Protein AF-A0A920UVL5-F1 (afdb_monomer_lite)

Structure (mmCIF, N/CA/C/O backbone):
data_AF-A0A920UVL5-F1
#
_entry.id   AF-A0A920UVL5-F1
#
loop_
_atom_site.group_PDB
_atom_site.id
_atom_site.type_symbol
_atom_site.label_atom_id
_atom_site.label_alt_id
_atom_site.label_comp_id
_atom_site.label_asym_id
_atom_site.label_entity_id
_atom_site.label_seq_id
_atom_site.pdbx_PDB_ins_code
_atom_site.Cartn_x
_atom_site.Cartn_y
_atom_site.Cartn_z
_atom_site.occupancy
_atom_site.B_iso_or_equiv
_atom_site.auth_seq_id
_atom_site.auth_comp_id
_atom_site.auth_asym_id
_atom_site.auth_atom_id
_atom_site.pdbx_PDB_model_num
ATOM 1 N N . MET A 1 1 ? 69.314 -24.714 -17.765 1.00 47.78 1 MET A N 1
ATOM 2 C CA . MET A 1 1 ? 69.121 -23.518 -16.924 1.00 47.78 1 MET A CA 1
ATOM 3 C C . MET A 1 1 ? 68.668 -22.446 -17.889 1.00 47.78 1 MET A C 1
ATOM 5 O O . MET A 1 1 ? 69.471 -22.066 -18.722 1.00 47.78 1 MET A O 1
ATOM 9 N N . ILE A 1 2 ? 67.368 -22.147 -17.929 1.00 48.81 2 ILE A N 1
ATOM 10 C CA . ILE A 1 2 ? 66.840 -21.135 -18.857 1.00 48.81 2 ILE A CA 1
ATOM 11 C C . ILE A 1 2 ? 67.363 -19.797 -18.348 1.00 48.81 2 ILE A C 1
ATOM 13 O O . ILE A 1 2 ? 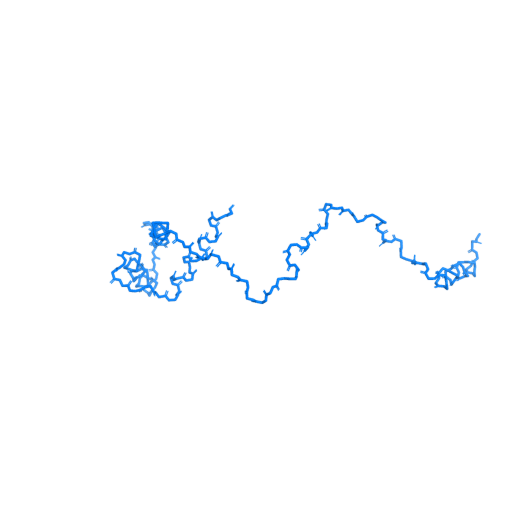67.135 -19.463 -17.184 1.00 48.81 2 ILE A O 1
ATOM 17 N N . ASP A 1 3 ? 68.156 -19.128 -19.177 1.00 58.22 3 ASP A N 1
ATOM 18 C CA . ASP A 1 3 ? 68.912 -17.946 -18.789 1.00 58.22 3 ASP A CA 1
ATOM 19 C C . ASP A 1 3 ? 67.951 -16.791 -18.493 1.00 58.22 3 ASP A C 1
ATOM 21 O O . ASP A 1 3 ? 66.988 -16.552 -19.229 1.00 58.22 3 ASP A O 1
ATOM 25 N N . SER A 1 4 ? 68.186 -16.076 -17.392 1.00 62.25 4 SER A N 1
ATOM 26 C CA . SER A 1 4 ? 67.292 -15.008 -16.914 1.00 62.25 4 SER A CA 1
ATOM 27 C C . SER A 1 4 ? 67.079 -13.905 -17.960 1.00 62.25 4 SER A C 1
ATOM 29 O O . SER A 1 4 ? 66.051 -13.221 -17.951 1.00 62.25 4 SER A O 1
ATOM 31 N N . ASP A 1 5 ? 68.038 -13.737 -18.865 1.00 65.38 5 ASP A N 1
ATOM 32 C CA . ASP A 1 5 ? 67.981 -12.762 -19.948 1.00 65.38 5 ASP A CA 1
ATOM 33 C C . ASP A 1 5 ? 67.011 -13.173 -21.060 1.00 65.38 5 ASP A C 1
ATOM 35 O O . ASP A 1 5 ? 66.344 -12.323 -21.652 1.00 65.38 5 ASP A O 1
ATOM 39 N N . GLU A 1 6 ? 66.843 -14.474 -21.287 1.00 69.19 6 GLU A N 1
ATOM 40 C CA . GLU A 1 6 ? 65.942 -15.013 -22.305 1.00 69.19 6 GLU A CA 1
ATOM 41 C C . GLU A 1 6 ? 64.473 -14.842 -21.882 1.00 69.19 6 GLU A C 1
ATOM 43 O O . GLU A 1 6 ? 63.632 -14.408 -22.673 1.00 69.19 6 GLU A O 1
ATOM 48 N N . MET A 1 7 ? 64.179 -15.050 -20.592 1.00 64.75 7 MET A N 1
ATOM 49 C CA . MET A 1 7 ? 62.864 -14.742 -20.016 1.00 64.75 7 MET A CA 1
ATOM 50 C C . MET A 1 7 ? 62.540 -13.244 -20.056 1.00 64.75 7 MET A C 1
ATOM 52 O O . MET A 1 7 ? 61.413 -12.873 -20.387 1.00 64.75 7 MET A O 1
ATOM 56 N N . ASN A 1 8 ? 63.510 -12.375 -19.758 1.00 67.38 8 ASN A N 1
ATOM 57 C CA . ASN A 1 8 ? 63.307 -10.925 -19.809 1.00 67.38 8 ASN A CA 1
ATOM 58 C C . ASN A 1 8 ? 63.102 -10.414 -21.241 1.00 67.38 8 ASN A C 1
ATOM 60 O O . ASN A 1 8 ? 62.282 -9.520 -21.461 1.00 67.38 8 ASN A O 1
ATOM 64 N N . SER A 1 9 ? 63.824 -10.977 -22.211 1.00 69.94 9 SER A N 1
ATOM 65 C CA . SER A 1 9 ? 63.677 -10.641 -23.629 1.00 69.94 9 SER A CA 1
ATOM 66 C C . SER A 1 9 ? 62.298 -11.042 -24.158 1.00 69.94 9 SER A C 1
ATOM 68 O O . SER A 1 9 ? 61.584 -10.213 -24.727 1.00 69.94 9 SER A O 1
ATOM 70 N N . ALA A 1 10 ? 61.859 -12.271 -23.870 1.00 68.50 10 ALA A N 1
ATOM 71 C CA . ALA A 1 10 ? 60.532 -12.750 -24.249 1.00 68.50 10 ALA A CA 1
ATOM 72 C C . ALA A 1 10 ? 59.406 -11.914 -23.611 1.00 68.50 10 ALA A C 1
ATOM 74 O O . ALA A 1 10 ? 58.419 -11.590 -24.271 1.00 68.50 10 ALA A O 1
ATOM 75 N N . TYR A 1 11 ? 59.572 -11.508 -22.348 1.00 62.16 11 TYR A N 1
ATOM 76 C CA . TYR A 1 11 ? 58.595 -10.682 -21.637 1.00 62.16 11 TYR A CA 1
ATOM 77 C C . TYR A 1 11 ? 58.500 -9.255 -22.201 1.00 62.16 11 TYR A C 1
ATOM 79 O O . TYR A 1 11 ? 57.404 -8.719 -22.355 1.00 62.16 11 TYR A O 1
ATOM 87 N N . ARG A 1 12 ? 59.636 -8.644 -22.567 1.00 67.69 12 ARG A N 1
ATOM 88 C CA . ARG A 1 12 ? 59.666 -7.316 -23.206 1.00 67.69 12 ARG A CA 1
ATOM 89 C C . ARG A 1 12 ? 59.095 -7.342 -24.621 1.00 67.69 12 ARG A C 1
ATOM 91 O O . ARG A 1 12 ? 58.321 -6.461 -24.972 1.00 67.69 12 ARG A O 1
ATOM 98 N N . SER A 1 13 ? 59.396 -8.385 -25.392 1.00 67.44 13 SER A N 1
ATOM 99 C CA . SER A 1 13 ? 58.864 -8.543 -26.748 1.00 67.44 13 SER A CA 1
ATOM 100 C C . SER A 1 13 ? 57.338 -8.731 -26.760 1.00 67.44 13 SER A C 1
ATOM 102 O O . SER A 1 13 ? 56.662 -8.188 -27.634 1.00 67.44 13 SER A O 1
ATOM 104 N N . ALA A 1 14 ? 56.775 -9.410 -25.750 1.00 61.06 14 ALA A N 1
ATOM 105 C CA . ALA A 1 14 ? 55.325 -9.550 -25.567 1.00 61.06 14 ALA A CA 1
ATOM 106 C C . ALA A 1 14 ? 54.622 -8.222 -25.215 1.00 61.06 14 ALA A C 1
ATOM 108 O O . ALA A 1 14 ? 53.494 -7.986 -25.650 1.00 61.06 14 ALA A O 1
ATOM 109 N N . LEU A 1 15 ? 55.292 -7.336 -24.468 1.00 60.41 15 LEU A N 1
ATOM 110 C CA . LEU A 1 15 ? 54.781 -5.998 -24.151 1.00 60.41 15 LEU A CA 1
ATOM 111 C C . LEU A 1 15 ? 54.825 -5.057 -25.368 1.00 60.41 15 LEU A C 1
ATOM 113 O O . LEU A 1 15 ? 53.846 -4.353 -25.611 1.00 60.41 15 LEU A O 1
ATOM 117 N N . ASP A 1 16 ? 55.899 -5.092 -26.166 1.00 57.28 16 ASP A N 1
ATOM 118 C CA . ASP A 1 16 ? 56.052 -4.254 -27.373 1.00 57.28 16 ASP A CA 1
ATOM 119 C C . ASP A 1 16 ? 55.095 -4.643 -28.512 1.00 57.28 16 ASP A C 1
ATOM 121 O O . ASP A 1 16 ? 54.682 -3.798 -29.302 1.00 57.28 16 ASP A O 1
ATOM 125 N N . THR A 1 17 ? 54.683 -5.912 -28.587 1.00 58.16 17 THR A N 1
ATOM 126 C CA . THR A 1 17 ? 53.670 -6.382 -29.553 1.00 58.16 17 THR A CA 1
ATOM 127 C C . THR A 1 17 ? 52.231 -6.138 -29.088 1.00 58.16 17 THR A C 1
ATOM 129 O O . THR A 1 17 ? 51.292 -6.594 -29.740 1.00 58.16 17 THR A O 1
ATOM 132 N N . GLY A 1 18 ? 52.025 -5.442 -27.961 1.00 53.22 18 GLY A N 1
ATOM 133 C CA . GLY A 1 18 ? 50.695 -5.147 -27.419 1.00 53.22 18 GLY A CA 1
ATOM 134 C C . GLY A 1 18 ? 49.888 -6.398 -27.060 1.00 53.22 18 GLY A C 1
ATOM 135 O O . GLY A 1 18 ? 48.663 -6.341 -26.953 1.00 53.22 18 GLY A O 1
ATOM 136 N N . THR A 1 19 ? 50.551 -7.547 -26.897 1.00 48.03 19 THR A N 1
ATOM 137 C CA . THR A 1 19 ? 49.874 -8.821 -26.671 1.00 48.03 19 THR A CA 1
ATOM 138 C C . THR A 1 19 ? 49.834 -9.102 -25.172 1.00 48.03 19 THR A C 1
ATOM 140 O O . THR A 1 19 ? 50.859 -9.253 -24.514 1.00 48.03 19 THR A O 1
ATOM 143 N N . HIS A 1 20 ? 48.617 -9.142 -24.628 1.00 48.81 20 HIS A N 1
ATOM 144 C CA . HIS A 1 20 ? 48.308 -9.322 -23.210 1.00 48.81 20 HIS A CA 1
ATOM 145 C C . HIS A 1 20 ? 49.161 -10.405 -22.520 1.00 48.81 20 HIS A C 1
ATOM 147 O O . HIS A 1 20 ? 48.967 -11.601 -22.729 1.00 48.81 20 HIS A O 1
ATOM 153 N N . VAL A 1 21 ? 50.027 -9.984 -21.594 1.00 48.88 21 VAL A N 1
ATOM 154 C CA . VAL A 1 21 ? 50.812 -10.853 -20.687 1.00 48.88 21 VAL A CA 1
ATOM 155 C C . VAL A 1 21 ? 50.003 -11.345 -19.477 1.00 48.88 21 VAL A C 1
ATOM 157 O O . VAL A 1 21 ? 50.555 -11.816 -18.486 1.00 48.88 21 VAL A O 1
ATOM 160 N N . VAL A 1 22 ? 48.672 -11.266 -19.544 1.00 43.78 22 VAL A N 1
ATOM 161 C CA . VAL A 1 22 ? 47.778 -11.817 -18.524 1.00 43.78 22 VAL A CA 1
ATOM 162 C C . VAL A 1 22 ? 47.136 -13.074 -19.093 1.00 43.78 22 VAL A C 1
ATOM 164 O O . VAL A 1 22 ? 46.277 -13.018 -19.969 1.00 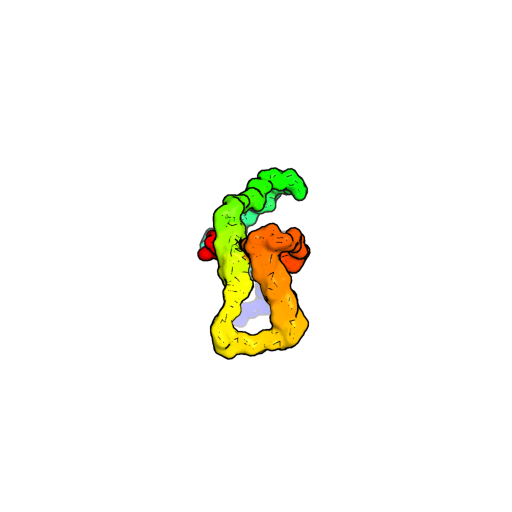43.78 22 VAL A O 1
ATOM 167 N N . LYS A 1 23 ? 47.538 -14.229 -18.561 1.00 49.09 23 LYS A N 1
ATOM 168 C CA . LYS A 1 23 ? 47.022 -15.569 -18.889 1.00 49.09 23 LYS A CA 1
ATOM 169 C C . LYS A 1 23 ? 45.610 -15.802 -18.313 1.00 49.09 23 LYS A C 1
ATOM 171 O O . LYS A 1 23 ? 45.326 -16.861 -17.768 1.00 49.09 23 LYS A O 1
ATOM 176 N N . SER A 1 24 ? 44.756 -14.781 -18.360 1.00 48.84 24 SER A N 1
ATOM 177 C CA . SER A 1 24 ? 43.427 -14.765 -17.747 1.00 48.84 24 SER A CA 1
ATOM 178 C C . SER A 1 24 ? 42.484 -13.834 -18.506 1.00 48.84 24 SER A C 1
ATOM 180 O O . SER A 1 24 ? 41.907 -12.908 -17.944 1.00 48.84 24 SER A O 1
ATOM 182 N N . LEU A 1 25 ? 42.319 -14.083 -19.800 1.00 47.25 25 LEU A N 1
ATOM 183 C CA . LEU A 1 25 ? 41.099 -13.699 -20.494 1.00 47.25 25 LEU A CA 1
ATOM 184 C C . LEU A 1 25 ? 40.567 -14.963 -21.147 1.00 47.25 25 LEU A C 1
ATOM 186 O O . LEU A 1 25 ? 41.143 -15.487 -22.101 1.00 47.25 25 LEU A O 1
ATOM 190 N N . VAL A 1 26 ? 39.497 -15.484 -20.552 1.00 45.88 26 VAL A N 1
ATOM 191 C CA . VAL A 1 26 ? 38.618 -16.450 -21.197 1.00 45.88 26 VAL A CA 1
ATOM 192 C C . VAL A 1 26 ? 38.264 -15.846 -22.558 1.00 45.88 26 VAL A C 1
ATOM 194 O O . VAL A 1 26 ? 37.720 -14.748 -22.632 1.00 45.88 26 VAL A O 1
ATOM 197 N N . LYS A 1 27 ? 38.700 -16.505 -23.634 1.00 51.91 27 LYS A N 1
ATOM 198 C CA . LYS A 1 27 ? 38.634 -15.981 -25.008 1.00 51.91 27 LYS A CA 1
ATOM 199 C C . LYS A 1 27 ? 37.208 -15.933 -25.560 1.00 51.91 27 LYS A C 1
ATOM 201 O O . LYS A 1 27 ? 36.964 -15.267 -26.558 1.00 51.91 27 LYS A O 1
ATOM 206 N N . GLU A 1 28 ? 36.288 -16.617 -24.898 1.00 52.12 28 GLU A N 1
ATOM 207 C CA . GLU A 1 28 ? 34.872 -16.638 -25.221 1.00 52.12 28 GLU A CA 1
ATOM 208 C C . G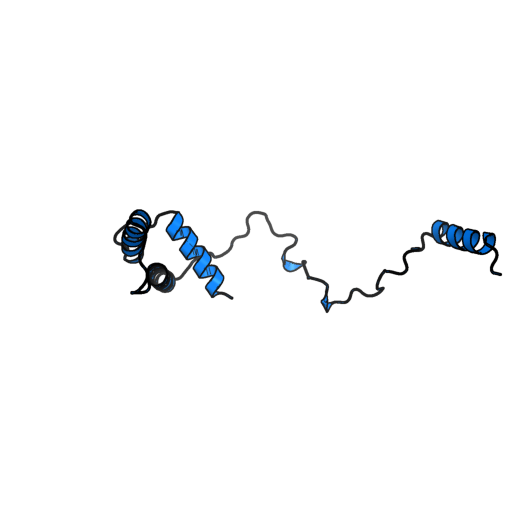LU A 1 28 ? 34.117 -16.253 -23.947 1.00 52.12 28 GLU A C 1
ATOM 210 O O . GLU A 1 28 ? 34.264 -16.943 -22.934 1.00 52.12 28 GLU A O 1
ATOM 215 N N . PRO A 1 29 ? 33.367 -15.139 -23.932 1.00 48.88 29 PRO A N 1
ATOM 216 C CA . PRO A 1 29 ? 32.545 -14.811 -22.783 1.00 48.88 29 PRO A CA 1
ATOM 217 C C . PRO A 1 29 ? 31.542 -15.950 -22.608 1.00 48.88 29 PRO A C 1
ATOM 219 O O . PRO A 1 29 ? 30.710 -16.201 -23.477 1.00 48.88 29 PRO A O 1
ATOM 222 N N . SER A 1 30 ? 31.658 -16.679 -21.501 1.00 49.69 30 SER A N 1
ATOM 223 C CA . SER A 1 30 ? 30.677 -17.679 -21.096 1.00 49.69 30 SER A CA 1
ATOM 224 C C . SER A 1 30 ? 29.321 -16.987 -20.990 1.00 49.69 30 SER A C 1
ATOM 226 O O . SER A 1 30 ? 29.085 -16.221 -20.052 1.00 49.69 30 SER A O 1
ATOM 228 N N . VAL A 1 31 ? 28.461 -17.222 -21.980 1.00 56.00 31 VAL A N 1
ATOM 229 C CA . VAL A 1 31 ? 27.162 -16.546 -22.151 1.00 56.00 31 VAL A CA 1
ATOM 230 C C . VAL A 1 31 ? 26.253 -16.750 -20.930 1.00 56.00 31 VAL A C 1
ATOM 232 O O . VAL A 1 31 ? 25.398 -15.924 -20.652 1.00 56.00 31 VAL A O 1
ATOM 235 N N . GLU A 1 32 ? 26.498 -17.803 -20.146 1.00 56.59 32 GLU A N 1
ATOM 236 C CA . GLU A 1 32 ? 25.791 -18.117 -18.897 1.00 56.59 32 GLU A CA 1
ATOM 237 C C . GLU A 1 32 ? 26.091 -17.153 -17.732 1.00 56.59 32 GLU A C 1
ATOM 239 O O . GLU A 1 32 ? 25.291 -17.047 -16.808 1.00 56.59 32 GLU A O 1
ATOM 244 N N . LEU A 1 33 ? 27.227 -16.446 -17.758 1.00 57.53 33 LEU A N 1
ATOM 245 C CA . LEU A 1 33 ? 27.641 -15.495 -16.710 1.00 57.53 33 LEU A CA 1
ATOM 246 C C . LEU A 1 33 ? 27.472 -14.030 -17.135 1.00 57.53 33 LEU A C 1
ATOM 248 O O . LEU A 1 33 ? 27.694 -13.125 -16.329 1.00 57.53 33 LEU A O 1
ATOM 252 N N . PHE A 1 34 ? 27.101 -13.783 -18.394 1.00 59.28 34 PHE A N 1
ATOM 253 C CA . PHE A 1 34 ? 26.865 -12.437 -18.896 1.00 59.28 34 PHE A CA 1
ATOM 254 C C . PHE A 1 34 ? 25.411 -12.040 -18.653 1.00 59.28 34 PHE A C 1
ATOM 256 O O . PHE A 1 34 ? 24.491 -12.531 -19.299 1.00 59.28 34 PHE A O 1
ATOM 263 N N . VAL A 1 35 ? 25.214 -11.122 -17.708 1.00 65.69 35 VAL A N 1
ATOM 264 C CA . VAL A 1 35 ? 23.933 -10.435 -17.532 1.00 65.69 35 VAL A CA 1
ATOM 265 C C . VAL A 1 35 ? 23.722 -9.536 -18.750 1.00 65.69 35 VAL A C 1
ATOM 267 O O . VAL A 1 35 ? 24.520 -8.628 -18.992 1.00 65.69 35 VAL A O 1
ATOM 270 N N . ASP A 1 36 ? 22.677 -9.804 -19.533 1.00 74.00 36 ASP A N 1
ATOM 271 C CA . ASP A 1 36 ? 22.305 -8.960 -20.666 1.00 74.00 36 ASP A CA 1
ATOM 272 C C . ASP A 1 36 ? 21.640 -7.669 -20.168 1.00 74.00 36 ASP A C 1
ATOM 274 O O . ASP A 1 36 ? 20.509 -7.672 -19.683 1.00 74.00 36 ASP A O 1
ATOM 278 N N . TRP A 1 37 ? 22.364 -6.553 -20.281 1.00 75.88 37 TRP A N 1
ATOM 279 C CA . TRP A 1 37 ? 21.870 -5.218 -19.929 1.00 75.88 37 TRP A CA 1
ATOM 280 C C . TRP A 1 37 ? 21.213 -4.492 -21.106 1.00 75.88 37 TRP A C 1
ATOM 282 O O . TRP A 1 37 ? 20.650 -3.416 -20.905 1.00 75.88 37 TRP A O 1
ATOM 292 N N . SER A 1 38 ? 21.240 -5.069 -22.316 1.00 79.50 38 SER A N 1
ATOM 293 C CA . SER A 1 38 ? 20.633 -4.490 -23.521 1.00 79.50 38 SER A CA 1
ATOM 294 C C . SER A 1 38 ? 19.192 -3.996 -23.327 1.00 79.50 38 SER A C 1
ATOM 296 O O . SER A 1 38 ? 18.901 -2.904 -23.814 1.00 79.50 38 SER A O 1
ATOM 298 N N . PRO A 1 39 ? 18.289 -4.694 -22.597 1.00 79.12 39 PRO A N 1
ATOM 299 C CA . PRO A 1 39 ? 16.921 -4.208 -22.419 1.00 79.12 39 PRO A CA 1
ATOM 300 C C . PRO A 1 39 ? 16.795 -2.970 -21.522 1.00 79.12 39 PRO A C 1
ATOM 302 O O . PRO A 1 39 ? 15.746 -2.344 -21.553 1.00 79.12 39 PRO A O 1
ATOM 305 N N . TYR A 1 40 ? 17.817 -2.603 -20.741 1.00 73.06 40 TYR A N 1
ATOM 306 C CA . TYR A 1 40 ? 17.768 -1.474 -19.798 1.00 73.06 40 TYR A CA 1
ATOM 307 C C . TYR A 1 40 ? 18.512 -0.224 -20.301 1.00 73.06 40 TYR A C 1
ATOM 309 O O . TYR A 1 40 ? 18.515 0.810 -19.632 1.00 73.06 40 TYR A O 1
ATOM 317 N N . ILE A 1 41 ? 19.170 -0.309 -21.462 1.00 80.12 41 ILE A N 1
ATOM 318 C CA . ILE A 1 41 ? 19.983 0.769 -22.037 1.00 80.12 41 ILE A CA 1
ATOM 319 C C . ILE A 1 41 ? 19.143 1.578 -23.035 1.00 80.12 41 ILE A C 1
ATOM 321 O O . ILE A 1 41 ? 18.421 1.024 -23.857 1.00 80.12 41 ILE A O 1
ATOM 325 N N . GLY A 1 42 ? 19.274 2.909 -22.999 1.00 78.75 42 GLY A N 1
ATOM 326 C CA . GLY A 1 42 ? 18.650 3.804 -23.983 1.00 78.75 42 GLY A CA 1
ATOM 327 C C . GLY A 1 42 ? 17.186 4.155 -23.707 1.00 78.75 42 GLY A C 1
ATOM 328 O O . GLY A 1 42 ? 16.497 4.624 -24.606 1.00 78.75 42 GLY A O 1
ATOM 329 N N . HIS A 1 43 ? 16.696 3.931 -22.486 1.00 76.69 43 HIS A N 1
ATOM 330 C CA . HIS A 1 43 ? 15.387 4.427 -22.070 1.00 76.69 43 HIS A CA 1
ATOM 331 C C . HIS A 1 43 ? 15.432 5.924 -21.759 1.00 76.69 43 HIS A C 1
ATOM 333 O O . HIS A 1 43 ? 16.376 6.416 -21.138 1.00 76.69 43 HIS A O 1
ATOM 339 N N . ASP A 1 44 ? 14.381 6.635 -22.164 1.00 76.31 44 ASP A N 1
ATOM 340 C CA . ASP A 1 44 ? 14.168 8.021 -21.764 1.00 76.31 44 ASP A CA 1
ATOM 341 C C . ASP A 1 44 ? 14.008 8.128 -20.243 1.00 76.31 44 ASP A C 1
ATOM 343 O O . ASP A 1 44 ? 13.529 7.212 -19.579 1.00 76.31 44 ASP A O 1
ATOM 347 N N . TRP A 1 45 ? 14.364 9.279 -19.673 1.00 76.56 45 TRP A N 1
ATOM 348 C CA . TRP A 1 45 ? 14.257 9.518 -18.227 1.00 76.56 45 TRP A CA 1
ATOM 349 C C . TRP A 1 45 ? 12.806 9.505 -17.705 1.00 76.56 45 TRP A C 1
ATOM 351 O O . TRP A 1 45 ? 12.589 9.337 -16.507 1.00 76.56 45 TRP A O 1
ATOM 361 N N . SER A 1 46 ? 11.820 9.673 -18.596 1.00 76.06 46 SER A N 1
ATOM 362 C CA . SER A 1 46 ? 10.385 9.645 -18.287 1.00 76.06 46 SER A CA 1
ATOM 363 C C . SER A 1 46 ? 9.645 8.619 -19.159 1.00 76.06 46 SER A C 1
ATOM 365 O O . SER A 1 46 ? 8.860 9.006 -20.033 1.00 76.06 46 SER A O 1
ATOM 367 N N . PRO A 1 47 ? 9.848 7.308 -18.949 1.00 78.12 47 PRO A N 1
ATOM 368 C CA . PRO A 1 47 ? 9.055 6.303 -19.634 1.00 78.12 47 PRO A CA 1
ATOM 369 C C . PRO A 1 47 ? 7.649 6.244 -19.026 1.00 78.12 47 PRO A C 1
ATOM 371 O O . PRO A 1 47 ? 7.465 6.330 -17.810 1.00 78.12 47 PRO A O 1
ATOM 374 N N . LEU A 1 48 ? 6.639 6.070 -19.875 1.00 78.94 48 LEU A N 1
ATOM 375 C CA . LEU A 1 48 ? 5.267 5.844 -19.430 1.00 78.94 48 LEU A CA 1
ATOM 376 C C . LEU A 1 48 ? 5.1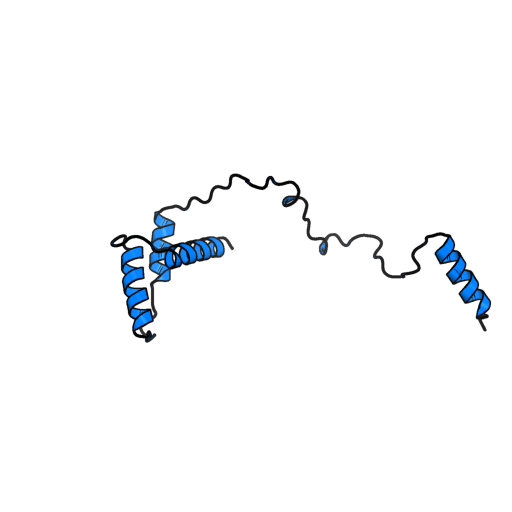01 4.373 -19.043 1.00 78.94 48 LEU A C 1
ATOM 378 O O . LEU A 1 48 ? 5.101 3.496 -19.904 1.00 78.94 48 LEU A O 1
ATOM 382 N N . PHE A 1 49 ? 4.912 4.110 -17.752 1.00 82.62 49 PHE A N 1
ATOM 383 C CA . PHE A 1 49 ? 4.575 2.783 -17.243 1.00 82.62 49 PHE A CA 1
ATOM 384 C C . PHE A 1 49 ? 3.186 2.789 -16.614 1.00 82.62 49 PHE A C 1
ATOM 386 O O . PHE A 1 49 ? 2.812 3.722 -15.904 1.00 82.62 49 PHE A O 1
ATOM 393 N N . ASN A 1 50 ? 2.417 1.727 -16.855 1.00 84.88 50 ASN A N 1
ATOM 394 C CA . ASN A 1 50 ? 1.128 1.551 -16.201 1.00 84.88 50 ASN A CA 1
ATOM 395 C C . ASN A 1 50 ? 1.337 1.034 -14.769 1.00 84.88 50 ASN A C 1
ATOM 397 O O . ASN A 1 50 ? 1.644 -0.139 -14.570 1.00 84.88 50 ASN A O 1
ATOM 401 N N . THR A 1 51 ? 1.145 1.908 -13.785 1.00 87.62 51 THR A N 1
ATOM 402 C CA . THR A 1 51 ? 1.224 1.597 -12.347 1.00 87.62 51 THR A CA 1
ATOM 403 C C . THR A 1 51 ? -0.150 1.348 -11.715 1.00 87.62 51 THR A C 1
ATOM 405 O O . THR A 1 51 ? -0.278 1.306 -10.493 1.00 87.62 51 THR A O 1
ATOM 408 N N . SER A 1 52 ? -1.197 1.202 -12.532 1.00 89.50 52 SER A N 1
ATOM 409 C CA . SER A 1 52 ? -2.564 1.012 -12.045 1.00 89.50 52 SER A CA 1
ATOM 410 C C . SER A 1 52 ? -2.737 -0.353 -11.385 1.00 89.50 52 SER A C 1
ATOM 412 O O . SER A 1 52 ? -2.257 -1.367 -11.889 1.00 89.50 52 SER A O 1
ATOM 414 N N . ILE A 1 53 ? -3.509 -0.385 -10.300 1.00 87.31 53 ILE A N 1
ATOM 415 C CA . ILE A 1 53 ? -3.845 -1.602 -9.556 1.00 87.31 53 ILE A CA 1
ATOM 416 C C . ILE A 1 53 ? -5.368 -1.746 -9.525 1.00 87.31 53 ILE A C 1
ATOM 418 O O . ILE A 1 53 ? -6.099 -0.770 -9.349 1.00 87.31 53 ILE A O 1
ATOM 422 N N . HIS A 1 54 ? -5.867 -2.975 -9.676 1.00 91.50 54 HIS A N 1
ATOM 423 C CA . HIS A 1 54 ? -7.291 -3.248 -9.497 1.00 91.50 54 HIS A CA 1
ATOM 424 C C . HIS A 1 54 ? -7.718 -2.980 -8.050 1.00 91.50 54 HIS A C 1
ATOM 426 O O . HIS A 1 54 ? -7.141 -3.534 -7.113 1.00 91.50 54 HIS A O 1
ATOM 432 N N . LEU A 1 55 ? -8.790 -2.203 -7.872 1.00 89.62 55 LEU A N 1
ATOM 433 C CA . LEU A 1 55 ? -9.295 -1.817 -6.551 1.00 89.62 55 LEU A CA 1
ATOM 434 C C . LEU A 1 55 ? -9.577 -3.030 -5.647 1.00 89.62 55 LEU A C 1
ATOM 436 O O . LEU A 1 55 ? -9.254 -3.011 -4.465 1.00 89.62 55 LEU A O 1
ATOM 440 N N . ASN A 1 56 ? -10.126 -4.114 -6.201 1.00 90.94 56 ASN A N 1
ATOM 441 C CA . ASN A 1 56 ? -10.398 -5.335 -5.436 1.00 90.94 56 ASN A CA 1
ATOM 442 C C . ASN A 1 56 ? -9.114 -5.976 -4.890 1.00 90.94 56 ASN A C 1
ATOM 444 O O . ASN A 1 56 ? -9.080 -6.389 -3.731 1.00 90.94 56 ASN A O 1
ATOM 448 N N . SER A 1 57 ? -8.050 -6.019 -5.698 1.00 90.50 57 SER A N 1
ATOM 449 C CA . SER A 1 57 ? -6.739 -6.521 -5.275 1.00 90.50 57 SER A CA 1
ATOM 450 C C . SER A 1 57 ? -6.125 -5.621 -4.208 1.00 90.50 57 SER A C 1
ATOM 452 O O . SER A 1 57 ? -5.608 -6.121 -3.212 1.00 90.50 57 SER A O 1
ATOM 454 N N . LEU A 1 58 ? -6.250 -4.301 -4.374 1.00 90.81 58 LEU A N 1
ATOM 455 C CA . LEU A 1 58 ? -5.794 -3.314 -3.398 1.00 90.81 58 LEU A CA 1
ATOM 456 C C . LEU A 1 58 ? -6.476 -3.516 -2.035 1.00 90.81 58 LEU A C 1
ATOM 458 O O . LEU A 1 58 ? -5.799 -3.603 -1.015 1.00 90.81 58 LEU A O 1
ATOM 462 N N . LYS A 1 59 ? -7.806 -3.677 -2.020 1.00 90.94 59 LYS A N 1
ATOM 463 C CA . LYS A 1 59 ? -8.586 -3.948 -0.799 1.00 90.94 59 LYS A CA 1
ATOM 464 C C . LYS A 1 59 ? -8.192 -5.267 -0.140 1.00 90.94 59 LYS A C 1
ATOM 466 O O . LYS A 1 59 ? -8.071 -5.332 1.081 1.00 90.94 59 LYS A O 1
ATOM 471 N N . ALA A 1 60 ? -7.990 -6.320 -0.931 1.00 92.06 60 ALA A N 1
ATOM 472 C CA . ALA A 1 60 ? -7.563 -7.617 -0.412 1.00 92.06 60 ALA A CA 1
ATOM 473 C C . ALA A 1 60 ? -6.172 -7.538 0.241 1.00 92.06 60 ALA A C 1
ATOM 475 O O . ALA A 1 60 ? -5.975 -8.068 1.334 1.00 92.06 60 ALA A O 1
ATOM 476 N N . LEU A 1 61 ? -5.233 -6.828 -0.393 1.00 92.69 61 LEU A N 1
ATOM 477 C CA . LEU A 1 61 ? -3.898 -6.573 0.151 1.00 92.69 61 LEU A CA 1
ATOM 478 C C . LEU A 1 61 ? -3.955 -5.746 1.437 1.00 92.69 61 LEU A C 1
ATOM 480 O O . LEU A 1 61 ? -3.339 -6.128 2.429 1.00 92.69 61 LEU A O 1
ATOM 484 N N . ALA A 1 62 ? -4.733 -4.662 1.443 1.00 92.69 62 ALA A N 1
ATOM 485 C CA . ALA A 1 62 ? -4.899 -3.798 2.606 1.00 92.69 62 ALA A CA 1
ATOM 486 C C . ALA A 1 62 ? -5.435 -4.572 3.821 1.00 92.69 62 ALA A C 1
ATOM 488 O O . ALA A 1 62 ? -4.891 -4.440 4.914 1.00 92.69 62 ALA A O 1
ATOM 489 N N . LYS A 1 63 ? -6.435 -5.444 3.625 1.00 92.38 63 LYS A N 1
ATOM 490 C CA . LYS A 1 63 ? -6.978 -6.306 4.690 1.00 92.38 63 LYS A CA 1
ATOM 491 C C . LYS A 1 63 ? -5.954 -7.303 5.223 1.00 92.38 63 LYS A C 1
ATOM 493 O O . LYS A 1 63 ? -5.831 -7.465 6.431 1.00 92.38 63 LYS A O 1
ATOM 498 N N . LYS A 1 64 ? -5.191 -7.937 4.331 1.00 92.06 64 LYS A N 1
ATOM 499 C CA . LYS A 1 64 ? -4.146 -8.894 4.716 1.00 92.06 64 LYS A CA 1
ATOM 500 C C . LYS A 1 64 ? -3.004 -8.223 5.490 1.00 92.06 64 LYS A C 1
ATOM 502 O O . LYS A 1 64 ? -2.423 -8.831 6.377 1.00 92.06 64 LYS A O 1
ATOM 507 N N . LEU A 1 65 ? -2.690 -6.968 5.168 1.00 91.62 65 LEU A N 1
ATOM 508 C CA . LEU A 1 65 ? -1.632 -6.189 5.818 1.00 91.62 65 LEU A CA 1
ATOM 509 C C . LEU A 1 65 ? -1.929 -5.823 7.273 1.00 91.62 65 LEU A C 1
ATOM 511 O O . LEU A 1 65 ? -1.004 -5.675 8.070 1.00 91.62 65 LEU A O 1
ATOM 515 N N . VAL A 1 66 ? -3.203 -5.634 7.606 1.00 92.56 66 VAL A N 1
ATOM 516 C CA . VAL A 1 66 ? -3.637 -5.229 8.950 1.00 92.56 66 VAL A CA 1
ATOM 517 C C . VAL A 1 66 ? -4.027 -6.412 9.834 1.00 92.56 66 VAL A C 1
ATOM 519 O O . VAL A 1 66 ? -4.361 -6.223 11.002 1.00 92.56 66 VAL A O 1
ATOM 522 N N . GLU A 1 67 ? -3.966 -7.633 9.303 1.00 91.19 67 GLU A N 1
ATOM 523 C CA . GLU A 1 67 ? -4.263 -8.853 10.043 1.00 91.19 67 GLU A CA 1
ATOM 524 C C . GLU A 1 67 ? -3.140 -9.156 11.049 1.00 91.19 67 GLU A C 1
ATOM 526 O O . GLU A 1 67 ? -1.987 -9.389 10.685 1.00 91.19 67 GLU A O 1
ATOM 531 N N . ILE A 1 68 ? -3.477 -9.143 12.341 1.00 88.88 68 ILE A N 1
ATOM 532 C CA . ILE A 1 68 ? -2.539 -9.425 13.433 1.00 88.88 68 ILE A CA 1
ATOM 533 C C . ILE A 1 68 ? -2.871 -10.805 14.019 1.00 88.88 68 ILE A C 1
ATOM 535 O O . ILE A 1 68 ? -4.031 -11.057 14.350 1.00 88.88 68 ILE A O 1
ATOM 539 N N . PRO A 1 69 ? -1.884 -11.696 14.227 1.00 90.44 69 PRO A N 1
ATOM 540 C CA . PRO A 1 69 ? -2.117 -12.978 14.885 1.00 90.44 69 PRO A CA 1
ATOM 541 C C . PRO A 1 69 ? -2.677 -12.810 16.306 1.00 90.44 69 PRO A C 1
ATOM 543 O O . PRO A 1 69 ? -2.154 -12.029 17.099 1.00 90.44 69 PRO A O 1
ATOM 546 N N . ASN A 1 70 ? -3.676 -13.620 16.675 1.00 82.06 70 ASN A N 1
ATOM 547 C CA . ASN A 1 70 ? -4.397 -13.528 17.961 1.00 82.06 70 ASN A CA 1
ATOM 548 C C . ASN A 1 70 ? -3.514 -13.599 19.226 1.00 82.06 70 ASN A C 1
ATOM 550 O O . ASN A 1 70 ? -3.940 -13.197 20.304 1.00 82.06 70 ASN A O 1
ATOM 554 N N . HIS A 1 71 ? -2.301 -14.138 19.118 1.00 87.69 71 HIS A N 1
ATOM 555 C CA . HIS A 1 71 ? -1.355 -14.323 20.223 1.00 87.69 71 HIS A CA 1
ATOM 556 C C . HIS A 1 71 ? -0.237 -13.264 20.247 1.00 87.69 71 HIS A C 1
ATOM 558 O O . HIS A 1 71 ? 0.706 -13.382 21.028 1.00 87.69 71 HIS A O 1
ATOM 564 N N . PHE A 1 72 ? -0.320 -12.227 19.408 1.00 89.56 72 PHE A N 1
ATOM 565 C CA . PHE A 1 72 ? 0.686 -11.173 19.329 1.00 89.56 72 PHE A CA 1
ATOM 566 C C . PHE A 1 72 ? 0.247 -9.920 20.093 1.00 89.56 72 PHE A C 1
ATOM 568 O O . PHE A 1 72 ? -0.773 -9.305 19.787 1.00 89.56 72 PHE A O 1
ATOM 575 N N . THR A 1 73 ? 1.030 -9.518 21.098 1.00 89.31 73 THR A N 1
ATOM 576 C CA . THR A 1 73 ? 0.738 -8.303 21.875 1.00 89.31 73 THR A CA 1
ATOM 577 C C . THR A 1 73 ? 1.470 -7.107 21.279 1.00 89.31 73 THR A C 1
ATOM 579 O O . THR A 1 73 ? 2.697 -7.049 21.303 1.00 89.31 73 THR A O 1
ATOM 582 N N . LEU A 1 74 ? 0.717 -6.122 20.790 1.00 91.56 74 LEU A N 1
ATOM 583 C CA . LEU A 1 74 ? 1.280 -4.878 20.270 1.00 91.56 74 LEU A CA 1
ATOM 584 C C . LEU A 1 74 ? 1.636 -3.879 21.376 1.00 91.56 74 LEU A C 1
ATOM 586 O O . LEU A 1 74 ? 0.936 -3.737 22.381 1.00 91.56 74 LEU A O 1
ATOM 590 N N . GLN A 1 75 ? 2.695 -3.106 21.134 1.00 94.25 75 GLN A N 1
ATOM 591 C CA . GLN A 1 75 ? 3.002 -1.906 21.911 1.00 94.25 75 GLN A CA 1
ATOM 592 C C . GLN A 1 75 ? 1.894 -0.8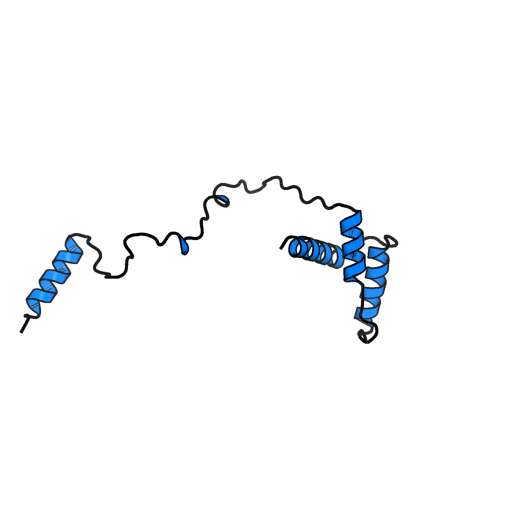52 21.704 1.00 94.25 75 GLN A C 1
ATOM 594 O O . GLN A 1 75 ? 1.301 -0.765 20.632 1.00 94.25 75 GLN A O 1
ATOM 599 N N . LYS A 1 76 ? 1.587 -0.047 22.733 1.00 92.81 76 LYS A N 1
ATOM 600 C CA . LYS A 1 76 ? 0.405 0.846 22.751 1.00 92.81 76 LYS A CA 1
ATOM 601 C C . LYS A 1 76 ? 0.298 1.805 21.553 1.00 92.81 76 LYS A C 1
ATOM 603 O O . LYS A 1 76 ? -0.798 2.000 21.039 1.00 92.81 76 LYS A O 1
ATOM 608 N N . GLN A 1 77 ? 1.401 2.416 21.126 1.00 93.69 77 GLN A N 1
ATOM 609 C CA . GLN A 1 77 ? 1.424 3.329 19.976 1.00 93.69 77 GLN A CA 1
ATOM 610 C C . GLN A 1 77 ? 1.265 2.564 18.660 1.00 93.69 77 GLN A C 1
ATOM 612 O O . GLN A 1 77 ? 0.521 3.004 17.790 1.00 93.69 77 GLN A O 1
ATOM 617 N N . VAL A 1 78 ? 1.895 1.391 18.544 1.00 92.56 78 VAL A N 1
ATOM 618 C CA . VAL A 1 78 ? 1.746 0.512 17.375 1.00 92.56 78 VAL A CA 1
ATOM 619 C C . VAL A 1 78 ? 0.310 0.010 17.254 1.00 92.56 78 VAL A C 1
ATOM 621 O O . VAL A 1 78 ? -0.231 -0.019 16.158 1.00 92.56 78 VAL A O 1
ATOM 624 N N . LYS A 1 79 ? -0.343 -0.315 18.373 1.00 92.56 79 LYS A N 1
ATOM 625 C CA . LYS A 1 79 ? -1.757 -0.695 18.376 1.00 92.56 79 LYS A CA 1
ATOM 626 C C . LYS A 1 79 ? -2.633 0.411 17.792 1.00 92.56 79 LYS A C 1
ATOM 628 O O . LYS A 1 79 ? -3.397 0.140 16.879 1.00 92.56 79 LYS A O 1
ATOM 633 N N . LYS A 1 80 ? -2.454 1.655 18.251 1.00 92.31 80 LYS A N 1
ATOM 634 C CA . LYS A 1 80 ? -3.188 2.805 17.708 1.00 92.31 80 LYS A CA 1
ATOM 635 C C . LYS A 1 80 ? -2.958 2.966 16.200 1.00 92.31 80 LYS A C 1
ATOM 637 O O . LYS A 1 80 ? -3.911 3.168 15.462 1.00 92.31 80 LYS A O 1
ATOM 642 N N . LEU A 1 81 ? -1.709 2.827 15.751 1.00 93.44 81 LEU A N 1
ATOM 643 C CA . LEU A 1 81 ? -1.371 2.869 14.327 1.00 93.44 81 LEU A CA 1
ATOM 644 C C . LEU A 1 81 ? -2.085 1.764 13.532 1.00 93.44 81 LEU A C 1
ATOM 646 O O . LEU A 1 81 ? -2.583 2.023 12.443 1.00 93.44 81 LEU A O 1
ATOM 650 N N . PHE A 1 82 ? -2.140 0.537 14.056 1.00 93.44 82 PHE A N 1
ATOM 651 C CA . PHE A 1 82 ? -2.857 -0.563 13.409 1.00 93.44 82 PHE A CA 1
ATOM 652 C C . PHE A 1 82 ? -4.369 -0.338 13.389 1.00 93.44 82 PHE A C 1
ATOM 654 O O . PHE A 1 82 ? -4.982 -0.575 12.355 1.00 93.44 82 PHE A O 1
ATOM 661 N N . ASP A 1 83 ? -4.951 0.174 14.474 1.00 93.00 83 ASP A N 1
ATOM 662 C CA . ASP A 1 83 ? -6.372 0.529 14.525 1.00 93.00 83 ASP A CA 1
ATOM 663 C C . ASP A 1 83 ? -6.716 1.571 13.439 1.00 93.00 83 ASP A C 1
ATOM 665 O O . ASP A 1 83 ? -7.729 1.443 12.754 1.00 93.00 83 ASP A O 1
ATOM 669 N N . ASP A 1 84 ? -5.851 2.569 13.225 1.00 94.25 84 ASP A N 1
ATOM 670 C CA . ASP A 1 84 ? -6.019 3.559 12.153 1.00 94.25 84 ASP A CA 1
ATOM 671 C C . ASP A 1 84 ? -5.846 2.923 10.757 1.00 94.25 84 ASP A C 1
ATOM 673 O O . ASP A 1 84 ? -6.631 3.195 9.850 1.00 94.25 84 ASP A O 1
ATOM 677 N N . ARG A 1 85 ? -4.887 2.005 10.575 1.00 94.44 85 ARG A N 1
ATOM 678 C CA . ARG A 1 85 ? -4.702 1.281 9.301 1.00 94.44 85 ARG A CA 1
ATOM 679 C C . ARG A 1 85 ? -5.869 0.360 8.954 1.00 94.44 85 ARG A C 1
ATOM 681 O O . ARG A 1 85 ? -6.187 0.219 7.777 1.00 94.44 85 ARG A O 1
ATOM 688 N N . ILE A 1 86 ? -6.521 -0.249 9.946 1.00 94.06 86 ILE A N 1
ATOM 689 C CA . ILE A 1 86 ? -7.740 -1.044 9.731 1.00 94.06 86 ILE A CA 1
ATOM 690 C C . ILE A 1 86 ? -8.830 -0.153 9.129 1.00 94.06 86 ILE A C 1
ATOM 692 O O . ILE A 1 86 ? -9.393 -0.493 8.092 1.00 94.06 86 ILE A O 1
ATOM 696 N N . LYS A 1 87 ? -9.035 1.042 9.692 1.00 94.81 87 LYS A N 1
ATOM 697 C CA . LYS A 1 87 ? -9.989 2.027 9.159 1.00 94.81 87 LYS A CA 1
ATOM 698 C C . LYS A 1 87 ? -9.627 2.502 7.752 1.00 94.81 87 LYS A C 1
ATOM 700 O O . LYS A 1 87 ? -10.514 2.699 6.927 1.00 94.81 87 LYS A O 1
ATOM 705 N N . MET A 1 88 ? -8.334 2.657 7.447 1.00 94.31 88 MET A N 1
ATOM 706 C CA . MET A 1 88 ? -7.874 2.955 6.081 1.00 94.31 88 MET A CA 1
ATOM 707 C C . MET A 1 88 ? -8.201 1.812 5.113 1.00 9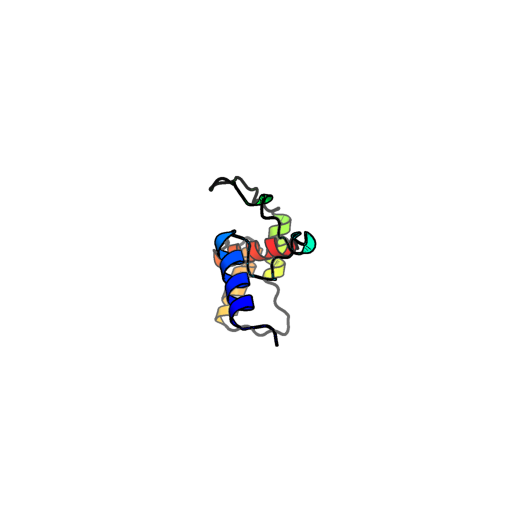4.31 88 MET A C 1
ATOM 709 O O . MET A 1 88 ? -8.648 2.060 3.996 1.00 94.31 88 MET A O 1
ATOM 713 N N . ALA A 1 89 ? -8.001 0.558 5.530 1.00 92.62 89 ALA A N 1
ATOM 714 C CA . ALA A 1 89 ? -8.313 -0.623 4.723 1.00 92.62 89 ALA A CA 1
ATOM 715 C C . ALA A 1 89 ? -9.824 -0.795 4.468 1.00 92.62 89 ALA A C 1
ATOM 717 O O . ALA A 1 89 ? -10.218 -1.393 3.464 1.00 92.62 89 ALA A O 1
ATOM 718 N N . GLU A 1 90 ? -10.658 -0.266 5.364 1.00 92.44 90 GLU A N 1
ATOM 719 C CA . GLU A 1 90 ? -12.122 -0.237 5.264 1.00 92.44 90 GLU A CA 1
ATOM 720 C C . GLU A 1 90 ? -12.668 1.020 4.568 1.00 92.44 90 GLU A C 1
ATOM 722 O O . GLU A 1 90 ? -13.877 1.143 4.402 1.00 92.44 90 GLU A O 1
ATOM 727 N N . GLU A 1 91 ? -11.790 1.915 4.097 1.00 89.94 91 GLU A N 1
ATOM 728 C CA . GLU A 1 91 ? -12.135 3.190 3.447 1.00 89.94 91 GLU A CA 1
ATOM 729 C C . GLU A 1 91 ? -12.872 4.188 4.361 1.00 89.94 91 GLU A C 1
ATOM 731 O O . GLU A 1 91 ? -13.447 5.163 3.878 1.00 89.94 91 GLU A O 1
ATOM 736 N N . GLU A 1 92 ? -12.835 3.994 5.684 1.00 92.38 92 GLU A N 1
ATOM 737 C CA . GLU A 1 92 ? -13.436 4.929 6.643 1.00 92.38 92 GLU A CA 1
ATOM 738 C C . GLU A 1 92 ? -12.634 6.230 6.755 1.00 92.38 92 GLU A C 1
ATOM 740 O O . GLU A 1 92 ? -13.197 7.304 6.975 1.00 92.38 92 GLU A O 1
ATOM 745 N N . ILE A 1 93 ? -11.308 6.132 6.615 1.00 94.62 93 ILE A N 1
ATOM 746 C CA . ILE A 1 93 ? -10.396 7.277 6.634 1.00 94.62 93 ILE A CA 1
ATOM 747 C C . ILE A 1 93 ? -9.452 7.250 5.423 1.00 94.62 93 ILE A C 1
ATOM 749 O O . ILE A 1 93 ? -9.151 6.174 4.900 1.00 94.62 93 ILE A O 1
ATOM 753 N N . PRO A 1 94 ? -8.950 8.417 4.974 1.00 93.56 94 PRO A N 1
ATOM 754 C CA . PRO A 1 94 ? -7.977 8.482 3.891 1.00 93.56 94 PRO A CA 1
ATOM 755 C C . PRO A 1 94 ? -6.684 7.732 4.223 1.00 93.56 94 PRO A C 1
ATOM 757 O O . PRO A 1 94 ? -6.213 7.749 5.360 1.00 93.56 94 PRO A O 1
ATOM 760 N N . VAL A 1 95 ? -6.092 7.125 3.197 1.00 92.38 95 VAL A N 1
ATOM 761 C CA . VAL A 1 95 ? -4.805 6.427 3.283 1.00 92.38 95 VAL A CA 1
ATOM 762 C C . VAL A 1 95 ? -3.682 7.425 3.563 1.00 92.38 95 VAL A C 1
ATOM 764 O O . VAL A 1 95 ? -3.561 8.442 2.877 1.00 92.38 95 VAL A O 1
ATOM 767 N N . ASP A 1 96 ? -2.852 7.121 4.560 1.00 94.88 96 ASP A N 1
ATOM 768 C CA . ASP A 1 96 ? -1.631 7.876 4.827 1.00 94.88 96 ASP A CA 1
ATOM 769 C C . ASP A 1 96 ? -0.460 7.425 3.933 1.00 94.88 96 ASP A C 1
ATOM 771 O O . ASP A 1 96 ? -0.522 6.417 3.223 1.00 94.88 96 ASP A O 1
ATOM 775 N N . TRP A 1 97 ? 0.638 8.184 3.970 1.00 94.31 97 TRP A N 1
ATOM 776 C CA . TRP A 1 97 ? 1.833 7.876 3.182 1.00 94.31 97 TRP A CA 1
ATOM 777 C C . TRP A 1 97 ? 2.383 6.480 3.487 1.00 94.31 97 TRP A C 1
ATOM 779 O O . TRP A 1 97 ? 2.676 5.710 2.574 1.00 94.31 97 TRP A O 1
ATOM 789 N N . GLY A 1 98 ? 2.542 6.151 4.772 1.00 92.94 98 GLY A N 1
ATOM 790 C CA . GLY A 1 98 ? 3.208 4.919 5.188 1.00 92.94 98 GLY A CA 1
ATOM 791 C C . GLY A 1 98 ? 2.415 3.673 4.805 1.00 92.94 98 GLY A C 1
ATOM 792 O O . GLY A 1 98 ? 2.993 2.653 4.443 1.00 92.94 98 GLY A O 1
ATOM 793 N N . PHE A 1 99 ? 1.089 3.743 4.855 1.00 93.56 99 PHE A N 1
ATOM 794 C CA . PHE A 1 99 ? 0.220 2.659 4.434 1.00 93.56 99 PHE A CA 1
ATOM 795 C C . PHE A 1 99 ? 0.209 2.516 2.910 1.00 93.56 99 PHE A C 1
ATOM 797 O O . PHE A 1 99 ? 0.324 1.396 2.413 1.00 93.56 99 PHE A O 1
ATOM 804 N N . GLY A 1 100 ? 0.174 3.629 2.170 1.00 93.00 100 GLY A N 1
ATOM 805 C CA . GLY A 1 100 ? 0.284 3.616 0.709 1.00 93.00 100 GLY A CA 1
ATOM 806 C C . GLY A 1 100 ? 1.592 2.993 0.211 1.00 93.00 100 GLY A C 1
ATOM 807 O O . GLY A 1 100 ? 1.575 2.154 -0.690 1.00 93.00 100 GLY A O 1
ATOM 808 N N . GLU A 1 101 ? 2.715 3.343 0.841 1.00 93.88 101 GLU A N 1
ATOM 809 C CA . GLU A 1 101 ? 4.027 2.765 0.537 1.00 93.88 101 GLU A CA 1
ATOM 810 C C . GLU A 1 101 ? 4.033 1.248 0.759 1.00 93.88 101 GLU A C 1
ATOM 812 O O . GLU A 1 101 ? 4.369 0.489 -0.149 1.00 93.88 101 GLU A O 1
ATOM 817 N N . ILE A 1 102 ? 3.585 0.787 1.930 1.00 92.56 102 ILE A N 1
ATOM 818 C CA . ILE A 1 102 ? 3.564 -0.644 2.259 1.00 92.56 102 ILE A CA 1
ATOM 819 C C . ILE A 1 102 ? 2.692 -1.432 1.274 1.00 92.56 102 ILE A C 1
ATOM 821 O O . ILE A 1 102 ? 3.091 -2.512 0.838 1.00 92.56 102 ILE A O 1
ATOM 825 N N . ILE A 1 103 ? 1.527 -0.902 0.888 1.00 92.44 103 ILE A N 1
ATOM 826 C CA . ILE A 1 103 ? 0.657 -1.565 -0.090 1.00 92.44 103 ILE A CA 1
ATOM 827 C C . ILE A 1 103 ? 1.361 -1.701 -1.447 1.00 92.44 103 ILE A C 1
ATOM 829 O O . ILE A 1 103 ? 1.296 -2.771 -2.054 1.00 92.44 103 ILE A O 1
ATOM 833 N N . CYS A 1 104 ? 2.062 -0.658 -1.900 1.00 91.38 104 CYS A N 1
ATOM 834 C CA . CYS A 1 104 ? 2.833 -0.687 -3.144 1.00 91.38 104 CYS A CA 1
ATOM 835 C C . CYS A 1 104 ? 3.949 -1.744 -3.099 1.00 91.38 104 CYS A C 1
ATOM 837 O O . CYS A 1 104 ? 4.072 -2.556 -4.018 1.00 91.38 104 CYS A O 1
ATOM 839 N N . LEU A 1 105 ? 4.714 -1.804 -2.001 1.00 89.62 105 LEU A N 1
ATOM 840 C CA . LEU A 1 105 ? 5.750 -2.827 -1.829 1.00 89.62 105 LEU A CA 1
ATOM 841 C C . LEU A 1 105 ? 5.161 -4.243 -1.840 1.00 89.62 105 LEU A C 1
ATOM 843 O O . LEU A 1 105 ? 5.702 -5.132 -2.495 1.00 89.62 105 LEU A O 1
ATOM 847 N N . CYS A 1 106 ? 4.047 -4.468 -1.142 1.00 88.62 106 CYS A N 1
ATOM 848 C CA . CYS A 1 106 ? 3.394 -5.775 -1.127 1.00 88.62 106 CYS A CA 1
ATOM 849 C C . CYS A 1 106 ? 2.850 -6.184 -2.498 1.00 88.62 106 CYS A C 1
ATOM 851 O O . CYS A 1 106 ? 2.929 -7.358 -2.855 1.00 88.62 106 CYS A O 1
ATOM 853 N N . GLU A 1 107 ? 2.317 -5.238 -3.271 1.00 89.12 107 GLU A N 1
ATOM 854 C CA . GLU A 1 107 ? 1.868 -5.498 -4.639 1.00 89.12 107 GLU A CA 1
ATOM 855 C C . GLU A 1 107 ? 3.027 -5.928 -5.540 1.00 89.12 107 GLU A C 1
ATOM 857 O O . GLU A 1 107 ? 2.897 -6.909 -6.273 1.00 89.12 107 GLU A O 1
ATOM 862 N N . HIS A 1 108 ? 4.175 -5.258 -5.419 1.00 86.69 108 HIS A N 1
ATOM 863 C CA . HIS A 1 108 ? 5.372 -5.609 -6.171 1.00 86.69 108 HIS A CA 1
ATOM 864 C C . HIS A 1 108 ? 5.887 -7.007 -5.809 1.00 86.69 108 HIS A C 1
ATOM 866 O O . HIS A 1 108 ? 6.228 -7.784 -6.696 1.00 86.69 108 HIS A O 1
ATOM 872 N N . LEU A 1 109 ? 5.903 -7.351 -4.517 1.00 86.00 109 LEU A N 1
ATOM 873 C CA . LEU A 1 109 ? 6.348 -8.666 -4.046 1.00 86.00 109 LEU A CA 1
ATOM 874 C C . LEU A 1 109 ? 5.430 -9.806 -4.500 1.00 86.00 109 LEU A C 1
ATOM 876 O O . LEU A 1 109 ? 5.919 -10.894 -4.758 1.00 86.00 109 LEU A O 1
ATOM 880 N N . ASN A 1 110 ? 4.124 -9.569 -4.647 1.00 82.06 110 ASN A N 1
ATOM 881 C CA . ASN A 1 110 ? 3.178 -10.583 -5.129 1.00 82.06 110 ASN A CA 1
ATOM 882 C C . ASN A 1 110 ? 3.355 -10.955 -6.616 1.00 82.06 110 ASN A C 1
ATOM 884 O O . ASN A 1 110 ? 2.700 -11.886 -7.084 1.00 82.06 110 ASN A O 1
ATOM 888 N N . LYS A 1 111 ? 4.164 -10.207 -7.377 1.00 78.00 111 LYS A N 1
ATOM 889 C CA . LYS A 1 111 ? 4.444 -10.473 -8.800 1.00 78.00 111 LYS A CA 1
ATOM 890 C C . LYS A 1 111 ? 5.600 -11.460 -9.015 1.00 78.00 111 LYS A C 1
ATOM 892 O O . LYS A 1 111 ? 5.861 -11.808 -10.165 1.00 78.00 111 LYS A O 1
ATOM 897 N N . TRP A 1 112 ? 6.259 -11.893 -7.940 1.00 57.56 112 TRP A N 1
ATOM 898 C CA . TRP A 1 112 ? 7.398 -12.813 -7.924 1.00 57.56 112 TRP A CA 1
ATOM 899 C C . TRP A 1 112 ? 7.084 -14.045 -7.074 1.00 57.56 112 TRP A C 1
ATOM 901 O O . TRP A 1 112 ? 7.615 -15.125 -7.415 1.00 57.56 112 TRP A O 1
#

Sequence (112 aa):
MIDSDEMNSAYRSALDTGTHVVKSLVKEPSVELFVDWSPYIGHDWSPLFNTSIHLNSLKALAKKLVEIPNHFTLQKQVKKLFDDRIKMAEEEIPVDWGFGEIICLCEHLNKW

Foldseek 3Di:
DPDPVNVVVVVVVCVVVVHDPDPDDPPDPPPVPDDDCVVVPDDDPDDDDDPDDDPVVLLVLLVVVLDDPPPDDDDPVVVVVSVVSVCCSVVVDPDDPVSVVVSSVVVVVVVD

pLDDT: mean 78.38, std 16.27, range [43.78, 94.88]

Secondary structure (DSSP, 8-state):
---HHHHHHHHHHHHHTT----S---SS--TTT----GGGSS--SS--------HHHHHHHHHHHT---TTPPPPHHHHHHHHHHHHHHTTSSPPPHHHHHHHHHHHHHTT-

Radius of gyration: 30.24 Å; chains: 1; bounding box: 83×33×52 Å